Protein AF-A0A971KDL7-F1 (afdb_monomer)

Structure (mmCIF, N/CA/C/O backbone):
data_AF-A0A971KDL7-F1
#
_entry.id   AF-A0A971KDL7-F1
#
loop_
_atom_site.group_PDB
_atom_site.id
_atom_site.type_symbol
_atom_site.label_atom_id
_atom_site.label_alt_id
_atom_site.label_comp_id
_atom_site.label_asym_id
_atom_site.label_entity_id
_atom_site.label_seq_id
_atom_site.pdbx_PDB_ins_code
_atom_site.Cartn_x
_atom_site.Cartn_y
_atom_site.Cartn_z
_atom_site.occupancy
_atom_site.B_iso_or_equiv
_atom_site.auth_seq_id
_atom_site.auth_comp_id
_atom_site.auth_asym_id
_atom_site.auth_atom_id
_atom_site.pdbx_PDB_model_num
ATOM 1 N N . MET A 1 1 ? 39.280 -33.110 -34.466 1.00 44.69 1 MET A N 1
ATOM 2 C CA . MET A 1 1 ? 39.539 -32.169 -33.361 1.00 44.69 1 MET A CA 1
ATOM 3 C C . MET A 1 1 ? 38.938 -30.852 -33.781 1.00 44.69 1 MET A C 1
ATOM 5 O O . MET A 1 1 ? 39.421 -30.356 -34.775 1.00 44.69 1 MET A O 1
ATOM 9 N N . GLU A 1 2 ? 37.903 -30.351 -33.108 1.00 48.34 2 GLU A N 1
ATOM 10 C CA . GLU A 1 2 ? 37.598 -28.910 -33.025 1.00 48.34 2 GLU A CA 1
ATOM 11 C C . GLU A 1 2 ? 36.452 -28.735 -32.026 1.00 48.34 2 GLU A C 1
ATOM 13 O O . GLU A 1 2 ? 35.265 -28.870 -32.310 1.00 48.34 2 GLU A O 1
ATOM 18 N N . GLN A 1 3 ? 36.881 -28.600 -30.779 1.00 52.78 3 GLN A N 1
ATOM 19 C CA . GLN A 1 3 ? 36.076 -28.517 -29.581 1.00 52.78 3 GLN A CA 1
ATOM 20 C C . GLN A 1 3 ? 35.812 -27.032 -29.270 1.00 52.78 3 GLN A C 1
ATOM 22 O O . GLN A 1 3 ? 36.747 -26.244 -29.192 1.00 52.78 3 GLN A O 1
ATOM 27 N N . PHE A 1 4 ? 34.538 -26.690 -29.048 1.00 50.59 4 PHE A N 1
ATOM 28 C CA . PHE A 1 4 ? 34.086 -25.563 -28.216 1.00 50.59 4 PHE A CA 1
ATOM 29 C C . PHE A 1 4 ? 34.309 -24.109 -28.695 1.00 50.59 4 PHE A C 1
ATOM 31 O O . PHE A 1 4 ? 34.752 -23.263 -27.927 1.00 50.59 4 PHE A O 1
ATOM 38 N N . GLN A 1 5 ? 33.832 -23.732 -29.887 1.00 51.62 5 GLN A N 1
ATOM 39 C CA . GLN A 1 5 ? 33.609 -22.309 -30.232 1.00 51.62 5 GLN A CA 1
ATOM 40 C C . GLN A 1 5 ? 32.172 -21.819 -29.939 1.00 51.62 5 GLN A C 1
ATOM 42 O O . GLN A 1 5 ? 31.531 -21.184 -30.773 1.00 51.62 5 GLN A O 1
ATOM 47 N N . ARG A 1 6 ? 31.611 -22.120 -28.760 1.00 49.16 6 ARG A N 1
ATOM 48 C CA . ARG A 1 6 ? 30.271 -21.622 -28.362 1.00 49.16 6 ARG A CA 1
ATOM 49 C C . ARG A 1 6 ? 30.199 -21.177 -26.900 1.00 49.16 6 ARG A C 1
ATOM 51 O O . ARG A 1 6 ? 29.279 -21.554 -26.181 1.00 49.16 6 ARG A O 1
ATOM 58 N N . PHE A 1 7 ? 31.161 -20.373 -26.451 1.00 50.12 7 PHE A N 1
ATOM 59 C CA . PHE A 1 7 ? 31.146 -19.842 -25.081 1.00 50.12 7 PHE A CA 1
ATOM 60 C C . PHE A 1 7 ? 31.509 -18.351 -24.971 1.00 50.12 7 PHE A C 1
ATOM 62 O O . PHE A 1 7 ? 32.052 -17.922 -23.969 1.00 50.12 7 PHE A O 1
ATOM 69 N N . HIS A 1 8 ? 31.189 -17.540 -25.983 1.00 49.06 8 HIS A N 1
ATOM 70 C CA . HIS A 1 8 ? 31.321 -16.074 -25.907 1.00 49.06 8 HIS A CA 1
ATOM 71 C C . HIS A 1 8 ? 30.033 -15.360 -26.338 1.00 49.06 8 HIS A C 1
ATOM 73 O O . HIS A 1 8 ? 30.053 -14.433 -27.135 1.00 49.06 8 HIS A O 1
ATOM 79 N N . LEU A 1 9 ? 28.880 -15.824 -25.845 1.00 49.75 9 LEU A N 1
ATOM 80 C CA . LEU A 1 9 ? 27.603 -15.126 -26.062 1.00 49.75 9 LEU A CA 1
ATOM 81 C C . LEU A 1 9 ? 26.678 -15.171 -24.834 1.00 49.75 9 LEU A C 1
ATOM 83 O O . LEU A 1 9 ? 25.459 -15.111 -24.976 1.00 49.75 9 LEU A O 1
ATOM 87 N N . LYS A 1 10 ? 27.242 -15.366 -23.635 1.00 47.38 10 LYS A N 1
ATOM 88 C CA . LYS A 1 10 ? 26.473 -15.559 -22.395 1.00 47.38 10 LYS A CA 1
ATOM 89 C C . LYS A 1 10 ? 26.857 -14.644 -21.230 1.00 47.38 10 LYS A C 1
ATOM 91 O O . LYS A 1 10 ? 26.253 -14.793 -20.175 1.00 47.38 10 LYS A O 1
ATOM 96 N N . ASP A 1 11 ? 27.772 -13.698 -21.428 1.00 47.19 11 ASP A N 1
ATOM 97 C CA . ASP A 1 11 ? 28.223 -12.807 -20.349 1.00 47.19 11 ASP A CA 1
ATOM 98 C C . ASP A 1 11 ? 27.591 -11.404 -20.388 1.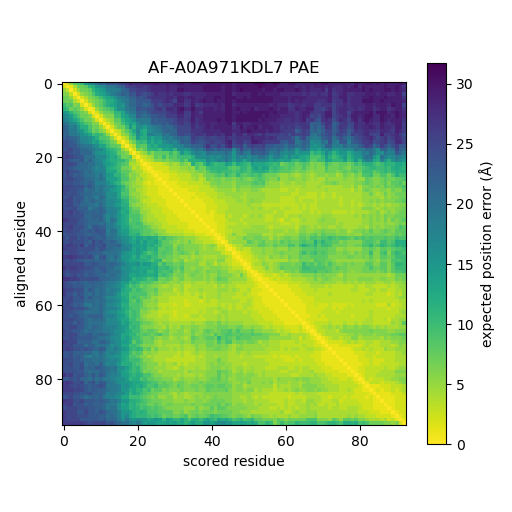00 47.19 11 ASP A C 1
ATOM 100 O O . ASP A 1 11 ? 27.355 -10.819 -19.341 1.00 47.19 11 ASP A O 1
ATOM 104 N N . ASP A 1 12 ? 27.157 -10.900 -21.547 1.00 47.28 12 ASP A N 1
ATOM 105 C CA . ASP A 1 12 ? 26.568 -9.548 -21.640 1.00 47.28 12 ASP A CA 1
ATOM 106 C C . ASP A 1 12 ? 25.127 -9.419 -21.100 1.00 47.28 12 ASP A C 1
ATOM 108 O O . ASP A 1 12 ? 24.574 -8.322 -21.029 1.00 47.28 12 ASP A O 1
ATOM 112 N N . MET A 1 13 ? 24.474 -10.523 -20.719 1.00 48.84 13 MET A N 1
ATOM 113 C CA . MET A 1 13 ? 23.075 -10.495 -20.258 1.00 48.84 13 MET A CA 1
ATOM 114 C C . MET A 1 13 ? 22.917 -10.459 -18.729 1.00 48.84 13 MET A C 1
ATOM 116 O O . MET A 1 13 ? 21.790 -10.331 -18.250 1.00 48.84 13 MET A O 1
ATOM 120 N N . LEU A 1 14 ? 24.011 -10.581 -17.968 1.00 48.78 14 LEU A N 1
ATOM 121 C CA . LEU A 1 14 ? 23.986 -10.634 -16.500 1.00 48.78 14 LEU A CA 1
ATOM 122 C C . LEU A 1 14 ? 24.073 -9.243 -15.850 1.00 48.78 14 LEU A C 1
ATOM 124 O O . LEU A 1 14 ? 23.321 -8.979 -14.914 1.00 48.78 14 LEU A O 1
ATOM 128 N N . GLU A 1 15 ? 24.860 -8.313 -16.400 1.00 45.22 15 GLU A N 1
ATOM 129 C CA . GLU A 1 15 ? 25.010 -6.961 -15.823 1.00 45.22 15 GLU A CA 1
ATOM 130 C C . GLU A 1 15 ? 23.734 -6.098 -15.904 1.00 45.22 15 GLU A C 1
ATOM 132 O O . GLU A 1 15 ? 23.527 -5.194 -15.095 1.00 45.22 15 GLU A O 1
ATOM 137 N N . PHE A 1 16 ? 22.814 -6.390 -16.830 1.00 46.03 16 PHE A N 1
ATOM 138 C CA . PHE A 1 16 ? 21.545 -5.654 -16.940 1.00 46.03 16 PHE A CA 1
ATOM 139 C C . PHE A 1 16 ? 20.437 -6.153 -16.002 1.00 46.03 16 PHE A C 1
ATOM 141 O O . PHE A 1 16 ? 19.424 -5.461 -15.837 1.00 46.03 16 PHE A O 1
ATOM 148 N N . LEU A 1 17 ? 20.584 -7.344 -15.410 1.00 47.44 17 LEU A N 1
ATOM 149 C CA . LEU A 1 17 ? 19.558 -7.919 -14.537 1.00 47.44 17 LEU A CA 1
ATOM 150 C C . LEU A 1 17 ? 19.656 -7.367 -13.108 1.00 47.44 17 LEU A C 1
ATOM 152 O O . LEU A 1 17 ? 18.623 -7.072 -12.503 1.00 47.44 17 LEU A O 1
ATOM 156 N N . GLU A 1 18 ? 20.879 -7.126 -12.622 1.00 47.28 18 GLU A N 1
ATOM 157 C CA . GLU A 1 18 ? 21.136 -6.584 -11.279 1.00 47.28 18 GLU A CA 1
ATOM 158 C C . GLU A 1 18 ? 20.452 -5.229 -11.054 1.00 47.28 18 GLU A C 1
ATOM 160 O O . GLU A 1 18 ? 19.839 -5.014 -10.013 1.00 47.28 18 GLU A O 1
ATOM 165 N N . ILE A 1 19 ? 20.431 -4.344 -12.056 1.00 55.28 19 ILE A N 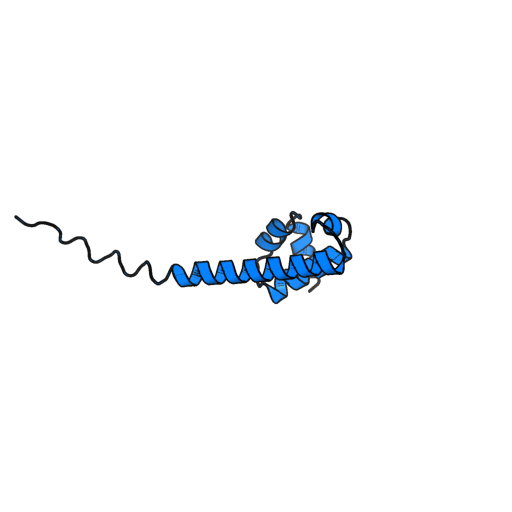1
ATOM 166 C CA . ILE A 1 19 ? 19.852 -2.998 -11.904 1.00 55.28 19 ILE A CA 1
ATOM 167 C C . ILE A 1 19 ? 18.323 -3.039 -11.745 1.00 55.28 19 ILE A C 1
ATOM 169 O O . ILE A 1 19 ? 17.756 -2.237 -11.004 1.00 55.28 19 ILE A O 1
ATOM 173 N N . LYS A 1 20 ? 17.618 -3.942 -12.443 1.00 56.62 20 LYS A N 1
ATOM 174 C CA . LYS A 1 20 ? 16.144 -3.986 -12.398 1.00 56.62 20 LYS A CA 1
ATOM 175 C C . LYS A 1 20 ? 15.620 -4.599 -11.104 1.00 56.62 20 LYS A C 1
ATOM 177 O O . LYS A 1 20 ? 14.657 -4.072 -10.550 1.00 56.62 20 LYS A O 1
ATOM 182 N N . GLU A 1 21 ? 16.245 -5.675 -10.630 1.00 57.22 21 GLU A N 1
ATOM 183 C CA . GLU A 1 21 ? 15.861 -6.311 -9.367 1.00 57.22 21 GLU A CA 1
ATOM 184 C C . GLU A 1 21 ? 16.094 -5.392 -8.165 1.00 57.22 21 GLU A C 1
ATOM 186 O O . GLU A 1 21 ? 15.238 -5.323 -7.278 1.00 57.22 21 GLU A O 1
ATOM 191 N N . ASP A 1 22 ? 17.198 -4.640 -8.154 1.00 61.69 22 ASP A N 1
ATOM 192 C CA . ASP A 1 22 ? 17.485 -3.702 -7.067 1.00 61.69 22 ASP A CA 1
ATOM 193 C C . ASP A 1 22 ? 16.449 -2.574 -7.016 1.00 61.69 22 ASP A C 1
ATOM 195 O O . ASP A 1 22 ? 15.888 -2.266 -5.962 1.00 61.69 22 ASP A O 1
ATOM 199 N N . LEU A 1 23 ? 16.079 -2.038 -8.181 1.00 66.31 23 LEU A N 1
ATOM 200 C CA . LEU A 1 23 ? 15.091 -0.966 -8.285 1.00 66.31 23 LEU A CA 1
ATOM 201 C C . LEU A 1 23 ? 13.687 -1.418 -7.855 1.00 66.31 23 LEU A C 1
ATOM 203 O O . LEU A 1 23 ? 12.924 -0.633 -7.284 1.00 66.31 23 LEU A O 1
ATOM 207 N N . GLU A 1 24 ? 13.324 -2.674 -8.120 1.00 67.88 24 GLU A N 1
ATOM 208 C CA . GLU A 1 24 ? 12.063 -3.257 -7.653 1.00 67.88 24 GLU A CA 1
ATOM 209 C C . GLU A 1 24 ? 12.074 -3.485 -6.136 1.00 67.88 24 GLU A C 1
ATOM 211 O O . GLU A 1 24 ? 11.133 -3.068 -5.449 1.00 67.88 24 GLU A O 1
ATOM 216 N N . ARG A 1 25 ? 13.174 -4.024 -5.591 1.00 71.88 25 ARG A N 1
ATOM 217 C CA . ARG A 1 25 ? 13.356 -4.175 -4.139 1.00 71.88 25 ARG A CA 1
ATOM 218 C C . ARG A 1 25 ? 13.290 -2.841 -3.417 1.00 71.88 25 ARG A C 1
ATOM 220 O O . ARG A 1 25 ? 12.619 -2.746 -2.392 1.00 71.88 25 ARG A O 1
ATOM 227 N N . GLU A 1 26 ? 13.930 -1.799 -3.936 1.00 76.94 26 GLU A N 1
ATOM 228 C CA . GLU A 1 26 ? 13.886 -0.469 -3.330 1.00 76.94 26 GLU A CA 1
ATOM 229 C C . GLU A 1 26 ? 12.456 0.078 -3.237 1.00 76.94 26 GLU A C 1
ATOM 231 O O . GLU A 1 26 ? 12.067 0.648 -2.209 1.00 76.94 26 GLU A O 1
ATOM 236 N N . ARG A 1 27 ? 11.648 -0.114 -4.287 1.00 79.25 27 ARG A N 1
ATOM 237 C CA . ARG A 1 27 ? 10.237 0.307 -4.303 1.00 79.25 27 ARG A CA 1
ATOM 238 C C . ARG A 1 27 ? 9.418 -0.465 -3.276 1.00 79.25 27 ARG A C 1
ATOM 240 O O . ARG A 1 27 ? 8.655 0.142 -2.524 1.00 79.25 27 ARG A O 1
ATOM 247 N N . GLU A 1 28 ? 9.614 -1.777 -3.182 1.00 77.69 28 GLU A N 1
ATOM 248 C CA . GLU A 1 28 ? 8.948 -2.602 -2.171 1.00 77.69 28 GLU A CA 1
ATOM 249 C C . GLU A 1 28 ? 9.378 -2.255 -0.742 1.00 77.69 28 GLU A C 1
ATOM 251 O O . GLU A 1 28 ? 8.542 -2.206 0.162 1.00 77.69 28 GLU A O 1
ATOM 256 N N . ILE A 1 29 ? 10.663 -1.972 -0.514 1.00 83.06 29 ILE A N 1
ATOM 257 C CA . ILE A 1 29 ? 11.176 -1.554 0.795 1.00 83.06 29 ILE A CA 1
ATOM 258 C C . ILE A 1 29 ? 10.541 -0.225 1.206 1.00 83.06 29 ILE A C 1
ATOM 260 O O . ILE A 1 29 ? 10.098 -0.086 2.349 1.00 83.06 29 ILE A O 1
ATOM 264 N N . LYS A 1 30 ? 10.452 0.745 0.285 1.00 84.50 30 LYS A N 1
ATOM 265 C CA . LYS A 1 30 ? 9.769 2.024 0.534 1.00 84.50 30 LYS A CA 1
ATOM 266 C C . LYS A 1 30 ? 8.299 1.805 0.870 1.00 84.50 30 LYS A C 1
ATOM 268 O O . LYS A 1 30 ? 7.830 2.331 1.875 1.00 84.50 30 LYS A O 1
ATOM 273 N N . ALA A 1 31 ? 7.604 0.973 0.100 1.00 83.81 31 ALA A N 1
ATOM 274 C CA . ALA A 1 31 ? 6.209 0.644 0.358 1.00 83.81 31 ALA A CA 1
ATOM 275 C C . ALA A 1 31 ? 6.003 0.011 1.740 1.00 83.81 31 ALA A C 1
ATOM 277 O O . ALA A 1 31 ? 5.159 0.462 2.510 1.00 83.81 31 ALA A O 1
ATOM 278 N N . LYS A 1 32 ? 6.827 -0.975 2.110 1.00 84.00 32 LYS A N 1
ATOM 279 C CA . LYS A 1 32 ? 6.778 -1.607 3.438 1.00 84.00 32 LYS A CA 1
ATOM 280 C C . LYS A 1 32 ? 7.081 -0.620 4.566 1.00 84.00 32 LYS A C 1
ATOM 282 O O . LYS A 1 32 ? 6.447 -0.702 5.615 1.00 84.00 32 LYS A O 1
ATOM 287 N N . LYS A 1 33 ? 8.012 0.322 4.370 1.00 86.69 33 LYS A N 1
ATOM 288 C CA . LYS A 1 33 ? 8.290 1.392 5.346 1.00 86.69 33 LYS A CA 1
ATOM 289 C C . LYS A 1 33 ? 7.076 2.296 5.559 1.00 86.69 33 LYS A C 1
ATOM 291 O O . LYS A 1 33 ? 6.746 2.569 6.708 1.00 86.69 33 LYS A O 1
ATOM 296 N N . ILE A 1 34 ? 6.407 2.704 4.479 1.00 85.69 34 ILE A N 1
ATOM 297 C CA . ILE A 1 34 ? 5.181 3.515 4.542 1.00 85.69 34 ILE A CA 1
ATOM 298 C C . ILE A 1 34 ? 4.100 2.749 5.305 1.00 85.69 34 ILE A C 1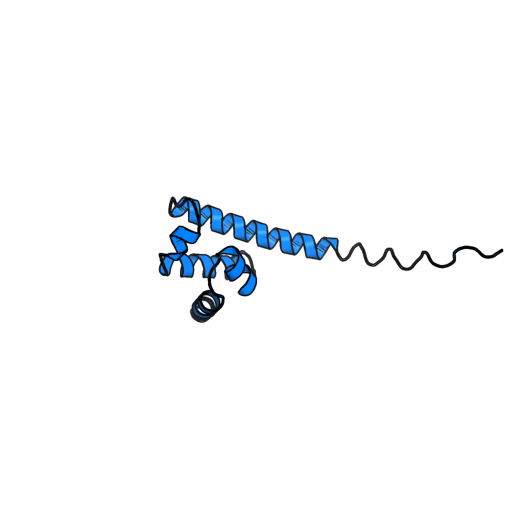
ATOM 300 O O . ILE A 1 34 ? 3.591 3.242 6.305 1.00 85.69 34 ILE A O 1
ATOM 304 N N . LEU A 1 35 ? 3.827 1.501 4.913 1.00 84.38 35 LEU A N 1
ATOM 305 C CA . LEU A 1 35 ? 2.843 0.652 5.592 1.00 84.38 35 LEU A CA 1
ATOM 306 C C . LEU A 1 35 ? 3.143 0.503 7.083 1.00 84.38 35 LEU A C 1
ATOM 308 O O . LEU A 1 35 ? 2.245 0.627 7.909 1.00 84.38 35 LEU A O 1
ATOM 312 N N . LYS A 1 36 ? 4.413 0.286 7.441 1.00 85.75 36 LYS A N 1
ATOM 313 C CA . LYS A 1 36 ? 4.834 0.178 8.839 1.00 85.75 36 LYS A CA 1
ATOM 314 C C . LYS A 1 36 ? 4.587 1.476 9.610 1.00 85.75 36 LYS A C 1
ATOM 316 O O . LYS A 1 36 ? 4.098 1.410 10.731 1.00 85.75 36 LYS A O 1
ATOM 321 N N . ALA A 1 37 ? 4.885 2.631 9.014 1.00 87.31 37 ALA A N 1
ATOM 322 C CA . ALA A 1 37 ? 4.618 3.930 9.626 1.00 87.31 37 ALA A CA 1
ATOM 323 C C . ALA A 1 37 ? 3.115 4.153 9.856 1.00 87.31 37 ALA A C 1
ATOM 325 O O . ALA A 1 37 ? 2.728 4.635 10.916 1.00 87.31 37 ALA A O 1
ATOM 326 N N . TYR A 1 38 ? 2.266 3.739 8.912 1.00 84.88 38 TYR A N 1
ATOM 327 C CA . TYR A 1 38 ? 0.813 3.783 9.075 1.00 84.88 38 TYR A CA 1
ATOM 328 C C . TYR A 1 38 ? 0.313 2.823 10.155 1.00 84.88 38 TYR A C 1
ATOM 330 O O . TYR A 1 38 ? -0.514 3.215 10.978 1.00 84.88 38 TYR A O 1
ATOM 338 N N . CYS A 1 39 ? 0.840 1.598 10.213 1.00 84.31 39 CYS A N 1
ATOM 339 C CA . CYS A 1 39 ? 0.498 0.670 11.287 1.00 84.31 39 CYS A CA 1
ATOM 340 C C . CYS A 1 39 ? 0.837 1.250 12.668 1.00 84.31 39 CYS A C 1
ATOM 342 O O . CYS A 1 39 ? 0.029 1.149 13.590 1.00 84.31 39 CYS A O 1
ATOM 344 N N . ASP A 1 40 ? 1.991 1.910 12.794 1.00 86.50 40 ASP A N 1
ATOM 345 C CA . ASP A 1 40 ? 2.430 2.548 14.037 1.00 86.50 40 ASP A CA 1
ATOM 346 C C . ASP A 1 40 ? 1.568 3.778 14.388 1.00 86.50 40 ASP A C 1
ATOM 348 O O . ASP A 1 40 ? 1.020 3.862 15.489 1.00 86.50 40 ASP A O 1
ATOM 352 N N . LYS A 1 41 ? 1.335 4.672 13.411 1.00 85.06 41 LYS A N 1
ATOM 353 C CA . LYS A 1 41 ? 0.505 5.887 13.542 1.00 85.06 41 LYS A CA 1
ATOM 354 C C . LYS A 1 41 ? -0.908 5.569 14.030 1.00 85.06 41 LYS A C 1
ATOM 356 O O . LYS A 1 41 ? -1.419 6.248 14.917 1.00 85.06 41 LYS A O 1
ATOM 361 N N . TYR A 1 42 ? -1.529 4.534 13.469 1.00 81.25 42 TYR A N 1
ATOM 362 C CA . TYR A 1 42 ? -2.890 4.124 13.820 1.00 81.25 42 TYR A CA 1
ATOM 363 C C . TYR A 1 42 ? -2.940 3.061 14.936 1.00 81.25 42 TYR A C 1
ATOM 365 O O . TYR A 1 42 ? -4.027 2.618 15.302 1.00 81.25 42 TYR A O 1
ATOM 373 N N . LYS A 1 43 ? -1.787 2.654 15.496 1.00 84.19 43 LYS A N 1
ATOM 374 C CA . LYS A 1 43 ? -1.647 1.580 16.501 1.00 84.19 43 LYS A CA 1
ATOM 375 C C . LYS A 1 43 ? -2.365 0.280 16.116 1.00 84.19 43 LYS A C 1
ATOM 377 O O . LYS A 1 43 ? -2.928 -0.412 16.967 1.00 84.19 43 LYS A O 1
ATOM 382 N N . VAL A 1 44 ? -2.341 -0.063 14.833 1.00 82.50 44 VAL A N 1
ATOM 383 C CA . VAL A 1 44 ? -2.931 -1.301 14.316 1.00 82.50 44 VAL A CA 1
ATOM 384 C C . VAL A 1 44 ? -1.862 -2.371 14.142 1.00 82.50 44 VAL A C 1
ATOM 386 O O . VAL A 1 44 ? -0.712 -2.084 13.811 1.00 82.50 44 VAL A O 1
ATOM 389 N N . LYS A 1 45 ? -2.244 -3.635 14.342 1.00 76.88 45 LYS A N 1
ATOM 390 C CA . LYS A 1 45 ? -1.332 -4.762 14.093 1.00 76.88 45 LYS A CA 1
ATOM 391 C C . LYS A 1 45 ? -1.224 -5.107 12.613 1.00 76.88 45 LYS A C 1
ATOM 393 O O . LYS A 1 45 ? -0.198 -5.631 12.195 1.00 76.88 45 LYS A O 1
ATOM 398 N N . ASP A 1 46 ? -2.274 -4.834 11.844 1.00 78.12 46 ASP A N 1
ATOM 399 C CA . ASP A 1 46 ? -2.359 -5.225 10.443 1.00 78.12 46 ASP A CA 1
ATOM 400 C C . ASP A 1 46 ? -3.042 -4.135 9.613 1.00 78.12 46 ASP A C 1
ATOM 402 O O . ASP A 1 46 ? -4.037 -3.545 10.042 1.00 78.12 46 ASP A O 1
ATOM 406 N N . ILE A 1 47 ? -2.532 -3.898 8.402 1.00 76.31 47 ILE A N 1
ATOM 407 C CA . ILE A 1 47 ? -3.091 -2.913 7.468 1.00 76.31 47 ILE A CA 1
ATOM 408 C C . ILE A 1 47 ? -4.534 -3.262 7.073 1.00 76.31 47 ILE A C 1
ATOM 410 O O . ILE A 1 47 ? -5.327 -2.381 6.746 1.00 76.31 47 ILE A O 1
ATOM 414 N N . LYS A 1 48 ? -4.925 -4.540 7.183 1.00 76.94 48 LYS A N 1
ATOM 415 C CA . LYS A 1 48 ? -6.308 -4.992 6.997 1.00 76.94 48 LYS A CA 1
ATOM 416 C C . LYS A 1 48 ? -7.270 -4.367 8.001 1.00 76.94 48 LYS A C 1
ATOM 418 O O . LYS A 1 48 ? -8.440 -4.206 7.683 1.00 76.94 48 LYS A O 1
ATOM 423 N N . GLN A 1 49 ? -6.807 -3.971 9.190 1.00 77.44 49 GLN A N 1
ATOM 424 C CA . GLN A 1 49 ? -7.655 -3.230 10.130 1.00 77.44 49 GLN A CA 1
ATOM 425 C C . GLN A 1 49 ? -7.936 -1.808 9.634 1.00 77.44 49 GLN A C 1
ATOM 427 O O . GLN A 1 49 ? -9.020 -1.285 9.878 1.00 77.44 49 GLN A O 1
ATOM 432 N N . LEU A 1 50 ? -6.996 -1.215 8.889 1.00 77.38 50 LEU A N 1
ATOM 433 C CA . LEU A 1 50 ? -7.195 0.073 8.221 1.00 77.38 50 LEU A CA 1
ATOM 434 C C . LEU A 1 50 ? -8.080 -0.065 6.986 1.00 77.38 50 LEU A C 1
ATOM 436 O O . LEU A 1 50 ? -8.732 0.903 6.633 1.00 77.38 50 LEU A O 1
ATOM 440 N N . CYS A 1 51 ? -8.205 -1.263 6.398 1.00 70.69 51 CYS A N 1
ATOM 441 C CA . CYS A 1 51 ? -9.142 -1.509 5.294 1.00 70.69 51 CYS A CA 1
ATOM 442 C C . CYS A 1 51 ? -10.611 -1.271 5.668 1.00 70.69 51 CYS A C 1
ATOM 444 O O . CYS A 1 51 ? -11.423 -1.033 4.780 1.00 70.69 51 CYS A O 1
ATOM 446 N N . ASN A 1 52 ? -10.952 -1.291 6.960 1.00 76.50 52 ASN A N 1
ATOM 447 C CA . ASN A 1 52 ? -12.288 -0.914 7.426 1.00 76.50 52 ASN A CA 1
ATOM 448 C C . ASN A 1 52 ? -12.521 0.605 7.412 1.00 76.50 52 ASN A C 1
ATOM 450 O O . ASN A 1 52 ? -13.661 1.041 7.542 1.00 76.50 52 ASN A O 1
ATOM 454 N N . ASN A 1 53 ? -11.460 1.405 7.290 1.00 81.69 53 ASN A N 1
ATOM 455 C CA . ASN A 1 53 ? -11.509 2.856 7.365 1.00 81.69 53 ASN A CA 1
ATOM 456 C C . ASN A 1 53 ? -11.114 3.449 6.007 1.00 81.69 53 ASN A C 1
ATOM 458 O O . ASN A 1 53 ? -9.938 3.474 5.639 1.00 81.69 53 ASN A O 1
ATOM 462 N N . GLN A 1 54 ? -12.114 3.893 5.244 1.00 79.56 54 GLN A N 1
ATOM 463 C CA . GLN A 1 54 ? -11.914 4.309 3.855 1.00 79.56 54 GLN A CA 1
ATOM 464 C C . GLN A 1 54 ? -10.940 5.488 3.744 1.00 79.56 54 GLN A C 1
ATOM 466 O O . GLN A 1 54 ? -10.054 5.443 2.900 1.00 79.56 54 GLN A O 1
ATOM 471 N N . ASP A 1 55 ? -11.034 6.483 4.631 1.00 83.31 55 ASP A N 1
ATOM 472 C CA . ASP A 1 55 ? -10.109 7.623 4.658 1.00 83.31 55 ASP A CA 1
ATOM 473 C C . ASP A 1 55 ? -8.652 7.193 4.871 1.00 83.31 55 ASP A C 1
ATOM 475 O O . ASP A 1 55 ? -7.755 7.667 4.177 1.00 83.31 55 ASP A O 1
ATOM 479 N N . ALA A 1 56 ? -8.407 6.233 5.769 1.00 84.25 56 ALA A N 1
ATOM 480 C CA . ALA A 1 56 ? -7.056 5.733 6.007 1.00 84.25 56 ALA A CA 1
ATOM 481 C C . ALA A 1 56 ? -6.502 5.000 4.775 1.00 84.25 56 ALA A C 1
ATOM 483 O O . ALA A 1 56 ? -5.326 5.146 4.451 1.00 84.25 56 ALA A O 1
ATOM 484 N N . ILE A 1 57 ? -7.335 4.222 4.072 1.00 84.81 57 ILE A N 1
ATOM 485 C CA . ILE A 1 57 ? -6.926 3.550 2.831 1.00 84.81 57 ILE A CA 1
ATOM 486 C C . ILE A 1 57 ? -6.655 4.547 1.716 1.00 84.81 57 ILE A C 1
ATOM 488 O O . ILE A 1 57 ? -5.666 4.373 1.006 1.00 84.81 57 ILE A O 1
ATOM 492 N N . ASP A 1 58 ? -7.494 5.571 1.568 1.00 86.94 58 ASP A N 1
ATOM 493 C CA . ASP A 1 58 ? -7.284 6.631 0.588 1.00 86.94 58 ASP A CA 1
ATOM 494 C C . ASP A 1 58 ? -5.910 7.290 0.827 1.00 86.94 58 ASP A C 1
ATOM 496 O O . ASP A 1 58 ? -5.091 7.310 -0.094 1.00 86.94 58 ASP A O 1
ATOM 500 N N . GLU A 1 59 ? -5.588 7.691 2.066 1.00 87.44 59 GLU A N 1
ATOM 501 C CA . GLU A 1 59 ? -4.267 8.243 2.427 1.00 87.44 59 GLU A CA 1
ATOM 502 C C . GLU A 1 59 ? -3.113 7.277 2.111 1.00 87.44 59 GLU A C 1
ATOM 504 O O . GLU A 1 59 ? -2.151 7.642 1.431 1.00 87.44 59 GLU A O 1
ATOM 509 N N . ILE A 1 60 ? -3.212 6.019 2.558 1.00 87.38 60 ILE A N 1
ATOM 510 C CA . ILE A 1 60 ? -2.151 5.021 2.361 1.00 87.38 60 ILE A CA 1
ATOM 511 C C . ILE A 1 60 ? -1.901 4.766 0.873 1.00 87.38 60 ILE A C 1
ATOM 513 O O . ILE A 1 60 ? -0.753 4.630 0.449 1.00 87.38 60 ILE A O 1
ATOM 517 N N . VAL A 1 61 ? -2.964 4.664 0.072 1.00 86.88 61 VAL A N 1
ATOM 518 C CA . VAL A 1 61 ? -2.861 4.430 -1.371 1.00 86.88 61 VAL A CA 1
ATOM 519 C C . VAL A 1 61 ? -2.192 5.616 -2.056 1.00 86.88 61 VAL A C 1
ATOM 521 O O . VAL A 1 61 ? -1.305 5.394 -2.880 1.00 86.88 61 VAL A O 1
ATOM 524 N N . ILE A 1 62 ? -2.567 6.848 -1.706 1.00 87.38 62 ILE A N 1
ATOM 525 C CA . ILE A 1 62 ? -1.951 8.067 -2.248 1.00 87.38 62 ILE A CA 1
ATOM 526 C C . ILE A 1 62 ? -0.452 8.078 -1.934 1.00 87.38 62 ILE A C 1
ATOM 528 O O . ILE A 1 62 ? 0.367 8.179 -2.853 1.00 87.38 6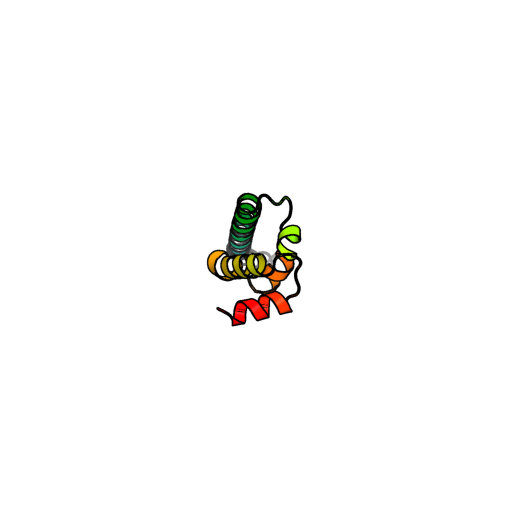2 ILE A O 1
ATOM 532 N N . ASP A 1 63 ? -0.084 7.869 -0.670 1.00 87.69 63 ASP A N 1
ATOM 533 C CA . ASP A 1 63 ? 1.313 7.856 -0.234 1.00 87.69 63 ASP A CA 1
ATOM 534 C C . ASP A 1 63 ? 2.109 6.734 -0.900 1.00 87.69 63 ASP A C 1
ATOM 536 O O . ASP A 1 63 ? 3.239 6.940 -1.347 1.00 87.69 63 ASP A O 1
ATOM 540 N N . LEU A 1 64 ? 1.534 5.537 -1.031 1.00 85.31 64 LEU A N 1
ATOM 541 C CA . LEU A 1 64 ? 2.187 4.437 -1.733 1.00 85.31 6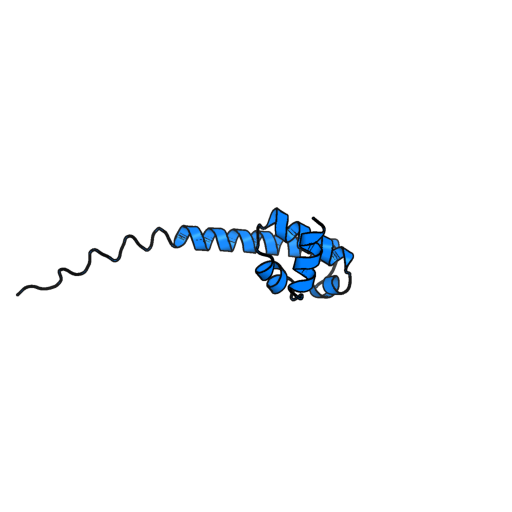4 LEU A CA 1
ATOM 542 C C . LEU A 1 64 ? 2.416 4.776 -3.205 1.00 85.31 64 LEU A C 1
ATOM 544 O O . LEU A 1 64 ? 3.517 4.549 -3.712 1.00 85.31 64 LEU A O 1
ATOM 548 N N . LEU A 1 65 ? 1.428 5.337 -3.896 1.00 83.38 65 LEU A N 1
ATOM 549 C CA . LEU A 1 65 ? 1.567 5.693 -5.307 1.00 83.38 65 LEU A CA 1
ATOM 550 C C . LEU A 1 65 ? 2.611 6.797 -5.511 1.00 83.38 65 LEU A C 1
ATOM 552 O O . LEU A 1 65 ? 3.459 6.673 -6.398 1.00 83.38 65 LEU A O 1
ATOM 556 N N . GLN A 1 66 ? 2.607 7.831 -4.667 1.00 83.06 66 GLN A N 1
ATOM 557 C CA . GLN A 1 66 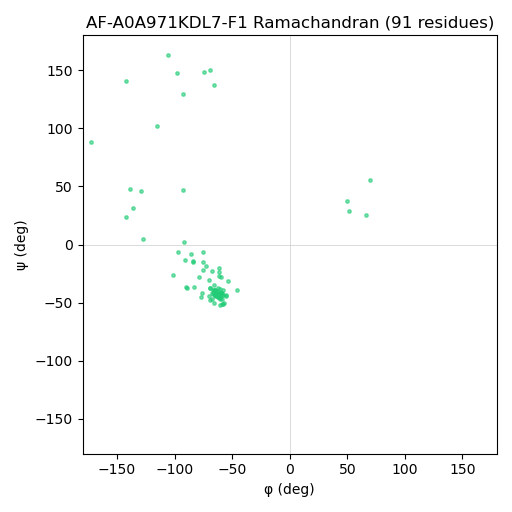? 3.513 8.971 -4.802 1.00 83.06 66 GLN A CA 1
ATOM 558 C C . GLN A 1 66 ? 4.938 8.671 -4.314 1.00 83.06 66 GLN A C 1
ATOM 560 O O . GLN A 1 66 ? 5.908 8.982 -5.008 1.00 83.06 66 GLN A O 1
ATOM 565 N N . LEU A 1 67 ? 5.093 8.037 -3.147 1.00 82.12 67 LEU A N 1
ATOM 566 C CA . LEU A 1 67 ? 6.395 7.866 -2.489 1.00 82.12 67 LEU A CA 1
ATOM 567 C C . LEU A 1 67 ? 7.116 6.579 -2.902 1.00 82.12 67 LEU A C 1
ATOM 569 O O . LEU A 1 67 ? 8.343 6.571 -3.032 1.00 82.12 67 LEU A O 1
ATOM 573 N N . SER A 1 68 ? 6.384 5.479 -3.113 1.00 77.50 68 SER A N 1
ATOM 574 C CA . SER A 1 68 ? 6.998 4.199 -3.503 1.00 77.50 68 SER A CA 1
ATOM 575 C C . SER A 1 68 ? 7.096 4.011 -5.019 1.00 77.50 68 SER A C 1
ATOM 577 O O . SER A 1 68 ? 7.821 3.125 -5.471 1.00 77.50 68 SER A O 1
ATOM 579 N N . LYS A 1 69 ? 6.404 4.849 -5.813 1.00 77.31 69 LYS A N 1
ATOM 580 C CA . LYS A 1 69 ? 6.285 4.729 -7.281 1.00 77.31 69 LYS A CA 1
ATOM 581 C C . LYS A 1 69 ? 5.844 3.330 -7.734 1.00 77.31 69 LYS A C 1
ATOM 583 O O . LYS A 1 69 ? 6.201 2.868 -8.821 1.00 77.31 69 LYS A O 1
ATOM 588 N N . LEU A 1 70 ? 5.094 2.630 -6.885 1.00 80.62 70 LEU A N 1
ATOM 589 C CA . LEU A 1 70 ? 4.519 1.336 -7.210 1.00 80.62 70 LEU A CA 1
ATOM 590 C C . LEU A 1 70 ? 3.333 1.495 -8.157 1.00 80.62 70 LEU A C 1
ATOM 592 O O . LEU A 1 70 ? 2.576 2.458 -8.097 1.00 80.62 70 LEU A O 1
ATOM 596 N N . SER A 1 71 ? 3.133 0.505 -9.022 1.00 82.25 71 SER A N 1
ATOM 597 C CA . SER A 1 71 ? 1.947 0.461 -9.874 1.00 82.25 71 SER A CA 1
ATOM 598 C C . SER A 1 71 ? 0.690 0.193 -9.044 1.00 82.25 71 SER A C 1
ATOM 600 O O . SER A 1 71 ? 0.738 -0.579 -8.084 1.00 82.25 71 SER A O 1
ATOM 602 N N . HIS A 1 72 ? -0.465 0.697 -9.493 1.00 84.69 72 HIS A N 1
ATOM 603 C CA . HIS A 1 72 ? -1.776 0.449 -8.866 1.00 84.69 72 HIS A CA 1
ATOM 604 C C . HIS A 1 72 ? -2.015 -1.029 -8.515 1.00 84.69 72 HIS A C 1
ATOM 606 O O . HIS A 1 72 ? -2.536 -1.357 -7.453 1.00 84.69 72 HIS A O 1
ATOM 612 N N . ARG A 1 73 ? -1.584 -1.943 -9.395 1.00 81.44 73 ARG A N 1
ATOM 613 C CA . ARG A 1 73 ? -1.681 -3.391 -9.172 1.00 81.44 73 ARG A CA 1
ATOM 614 C C . ARG A 1 73 ? -0.883 -3.854 -7.950 1.00 81.44 73 ARG A C 1
ATOM 616 O O . ARG A 1 73 ? -1.399 -4.649 -7.179 1.00 81.44 73 ARG A O 1
ATOM 623 N N . ARG A 1 74 ? 0.355 -3.383 -7.782 1.00 82.81 74 ARG A N 1
ATOM 624 C CA . ARG A 1 74 ? 1.216 -3.756 -6.647 1.00 82.81 74 ARG A CA 1
ATOM 625 C C . ARG A 1 74 ? 0.704 -3.172 -5.340 1.00 82.81 74 ARG A C 1
ATOM 627 O O . ARG A 1 74 ? 0.729 -3.870 -4.339 1.00 82.81 74 ARG A O 1
ATOM 634 N N . VAL A 1 75 ? 0.181 -1.948 -5.369 1.00 84.69 75 VAL A N 1
ATOM 635 C CA . VAL A 1 75 ? -0.474 -1.336 -4.203 1.00 84.69 75 VAL A CA 1
ATOM 636 C C . VAL A 1 75 ? -1.699 -2.150 -3.775 1.00 84.69 75 VAL A C 1
ATOM 638 O O . VAL A 1 75 ? -1.838 -2.463 -2.597 1.00 84.69 75 VAL A O 1
ATOM 641 N N . ALA A 1 76 ? -2.537 -2.571 -4.728 1.00 85.25 76 ALA A N 1
ATOM 642 C CA . ALA A 1 76 ? -3.687 -3.434 -4.453 1.00 85.25 76 ALA A CA 1
ATOM 643 C C . ALA A 1 76 ? -3.272 -4.786 -3.842 1.00 85.25 76 ALA A C 1
ATOM 645 O O . ALA A 1 76 ? -3.852 -5.200 -2.843 1.00 85.25 76 ALA A O 1
ATOM 646 N N . ASP A 1 77 ? -2.245 -5.438 -4.404 1.00 85.25 77 ASP A N 1
ATOM 647 C CA . ASP A 1 77 ? -1.682 -6.689 -3.870 1.00 85.25 77 ASP A CA 1
ATOM 648 C C . ASP A 1 77 ? -1.116 -6.507 -2.444 1.00 85.25 77 ASP A C 1
ATOM 650 O O . ASP A 1 77 ? -1.371 -7.335 -1.575 1.00 85.25 7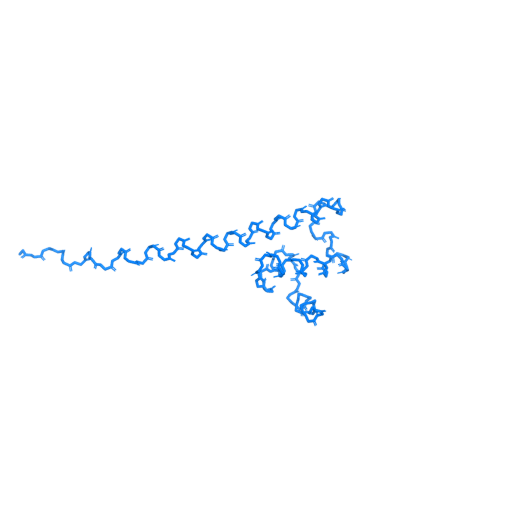7 ASP A O 1
ATOM 654 N N . LEU A 1 78 ? -0.387 -5.414 -2.181 1.00 82.06 78 LEU A N 1
ATOM 655 C CA . LEU A 1 78 ? 0.218 -5.115 -0.873 1.00 82.06 78 LEU A CA 1
ATOM 656 C C . LEU A 1 78 ? -0.815 -4.863 0.224 1.00 82.06 78 LEU A C 1
ATOM 658 O O . LEU A 1 78 ? -0.635 -5.301 1.357 1.00 82.06 78 LEU A O 1
ATOM 662 N N . LEU A 1 79 ? -1.879 -4.137 -0.113 1.00 81.31 79 LEU A N 1
ATOM 663 C CA . LEU A 1 79 ? -2.958 -3.812 0.816 1.00 81.31 79 LEU A CA 1
ATOM 664 C C . LEU A 1 79 ? -4.006 -4.928 0.911 1.00 81.31 79 LEU A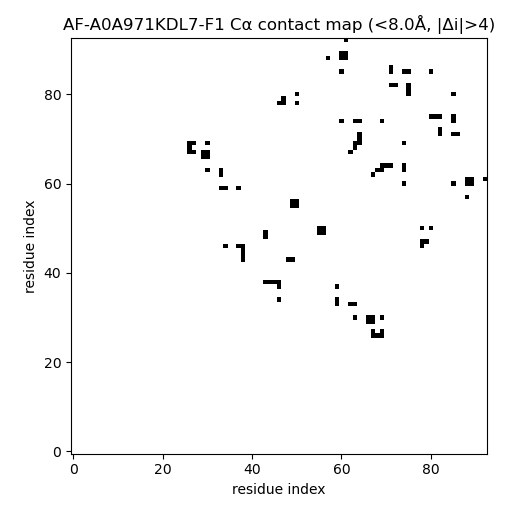 C 1
ATOM 666 O O . LEU A 1 79 ? -4.820 -4.927 1.828 1.00 81.31 79 LEU A O 1
ATOM 670 N N . GLY A 1 80 ? -4.001 -5.881 -0.025 1.00 82.62 80 GLY A N 1
ATOM 671 C CA . GLY A 1 80 ? -5.030 -6.914 -0.125 1.00 82.62 80 GLY A CA 1
ATOM 672 C C . GLY A 1 80 ? -6.408 -6.359 -0.496 1.00 82.62 80 GLY A C 1
ATOM 673 O O . GLY A 1 80 ? -7.420 -6.966 -0.151 1.00 82.62 80 GLY A O 1
ATOM 674 N N . ILE A 1 81 ? -6.459 -5.210 -1.178 1.00 83.88 81 ILE A N 1
ATOM 675 C CA . ILE A 1 81 ? -7.705 -4.539 -1.574 1.00 83.88 81 ILE A CA 1
ATOM 676 C C . ILE A 1 81 ? -7.977 -4.693 -3.068 1.00 83.88 81 ILE A C 1
ATOM 678 O O . ILE A 1 81 ? -7.097 -5.001 -3.873 1.00 83.88 81 ILE A O 1
ATOM 682 N N . ASN A 1 82 ? -9.223 -4.443 -3.468 1.00 84.75 82 ASN A N 1
ATOM 683 C CA . ASN A 1 82 ? -9.597 -4.500 -4.873 1.00 84.75 82 ASN A CA 1
ATOM 684 C C . ASN A 1 82 ? -8.882 -3.394 -5.674 1.00 84.75 82 ASN A C 1
ATOM 686 O O . ASN A 1 82 ? -8.850 -2.230 -5.272 1.00 84.75 82 ASN A O 1
ATOM 690 N N . ARG A 1 83 ? -8.380 -3.739 -6.866 1.00 83.38 83 ARG A N 1
ATOM 691 C CA . ARG A 1 83 ? -7.809 -2.784 -7.831 1.00 83.38 83 ARG A CA 1
ATOM 692 C C . ARG A 1 83 ? -8.766 -1.640 -8.162 1.00 83.38 83 ARG A C 1
ATOM 694 O O . ARG A 1 83 ? -8.300 -0.539 -8.429 1.00 83.38 83 ARG A O 1
ATOM 701 N N . GLY A 1 84 ? -10.078 -1.890 -8.132 1.00 83.06 84 GLY A N 1
ATOM 702 C CA . GLY A 1 84 ? -11.097 -0.857 -8.324 1.00 83.06 84 GLY A CA 1
ATOM 703 C C . GLY A 1 84 ? -11.023 0.255 -7.275 1.00 83.06 84 GLY A C 1
ATOM 704 O O . GLY A 1 84 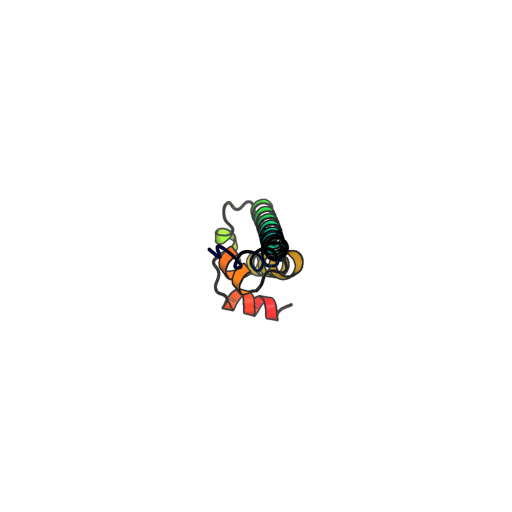? -11.150 1.420 -7.633 1.00 83.06 84 GLY A O 1
ATOM 705 N N . ILE A 1 85 ? -10.728 -0.087 -6.014 1.00 84.19 85 ILE A N 1
ATOM 706 C CA . ILE A 1 85 ? -10.559 0.886 -4.924 1.00 84.19 85 ILE A CA 1
ATOM 707 C C . ILE A 1 85 ? -9.323 1.743 -5.199 1.00 84.19 85 ILE A C 1
ATOM 709 O O . ILE A 1 85 ? -9.424 2.963 -5.254 1.00 84.19 85 ILE A O 1
ATOM 713 N N . VAL A 1 86 ? -8.184 1.107 -5.496 1.00 85.88 86 VAL A N 1
ATOM 714 C CA . VAL A 1 86 ? -6.939 1.818 -5.835 1.00 85.88 86 VAL A CA 1
ATOM 715 C C . VAL A 1 86 ? -7.123 2.738 -7.041 1.00 85.88 86 VAL A C 1
ATOM 717 O O . VAL A 1 86 ? -6.665 3.873 -7.021 1.00 85.88 86 VAL A O 1
ATOM 720 N N . HIS A 1 87 ? -7.809 2.273 -8.088 1.00 85.62 87 HIS A N 1
ATOM 721 C CA . HIS A 1 87 ? -8.071 3.079 -9.278 1.00 85.62 87 HIS A CA 1
ATOM 722 C C . HIS A 1 87 ? -9.001 4.263 -8.988 1.00 85.62 87 HIS A C 1
ATOM 724 O O . HIS A 1 87 ? -8.792 5.349 -9.522 1.00 85.62 87 HIS A O 1
ATOM 730 N N . ASN A 1 88 ? -10.017 4.067 -8.144 1.00 86.62 88 ASN A N 1
ATOM 731 C CA . ASN A 1 88 ? -10.923 5.136 -7.741 1.00 86.62 88 ASN A CA 1
ATOM 732 C C . ASN A 1 88 ? -10.195 6.212 -6.927 1.00 86.62 88 ASN A C 1
ATOM 734 O O . ASN A 1 88 ? -10.413 7.395 -7.151 1.00 86.62 88 ASN A O 1
ATOM 738 N N . ILE A 1 89 ? -9.294 5.805 -6.031 1.00 85.44 89 ILE A N 1
ATOM 739 C CA . ILE A 1 89 ? -8.467 6.722 -5.238 1.00 85.44 89 ILE A CA 1
ATOM 740 C C . ILE A 1 89 ? -7.475 7.454 -6.133 1.00 85.44 89 ILE A C 1
ATOM 742 O O . ILE A 1 89 ? -7.394 8.671 -6.071 1.00 85.44 89 ILE A O 1
ATOM 746 N N . ALA A 1 90 ? -6.783 6.739 -7.022 1.00 82.00 90 ALA A N 1
ATOM 747 C CA . ALA A 1 90 ? -5.842 7.339 -7.963 1.00 82.00 90 ALA A CA 1
ATOM 748 C C . ALA A 1 90 ? -6.498 8.375 -8.890 1.00 82.00 90 ALA A C 1
ATOM 750 O O . ALA A 1 90 ? -5.828 9.296 -9.330 1.00 82.00 90 ALA A O 1
ATOM 751 N N . LYS A 1 91 ? -7.801 8.245 -9.175 1.00 84.19 91 LYS A N 1
ATOM 752 C CA . LYS A 1 91 ? -8.581 9.248 -9.918 1.00 84.19 91 LYS A CA 1
ATOM 753 C C . LYS A 1 91 ? -8.889 10.522 -9.126 1.00 84.19 91 LYS A C 1
ATOM 755 O O . LYS A 1 91 ? -9.288 11.506 -9.739 1.00 84.19 91 LYS A O 1
ATOM 760 N N . LYS A 1 92 ? -8.792 10.488 -7.794 1.00 78.06 92 LYS A N 1
ATOM 761 C CA . LYS A 1 92 ? -9.019 11.651 -6.921 1.00 78.06 92 LYS A CA 1
ATOM 762 C C . LYS A 1 92 ? -7.761 12.516 -6.739 1.00 78.06 92 LYS A C 1
ATOM 764 O O . LYS A 1 92 ? -7.869 13.573 -6.125 1.00 78.06 92 LYS A O 1
ATOM 769 N N . ILE A 1 93 ? -6.604 12.051 -7.218 1.00 70.44 93 ILE A N 1
ATOM 770 C CA . ILE A 1 93 ? -5.299 12.733 -7.183 1.00 70.44 93 ILE A CA 1
ATOM 771 C C . ILE A 1 93 ? -5.079 13.436 -8.521 1.00 70.44 93 ILE A C 1
ATOM 773 O O . ILE A 1 93 ? -4.574 14.578 -8.504 1.00 70.44 93 ILE A O 1
#

Sequence (93 aa):
MEQFQRFHLKDDMLEFLEIKEDLEREREIKAKKILKAYCDKYKVKDIKQLCNNQDAIDEIVIDLLQLSKLSHRRVADLLGINRGIVHNIAKKI

pLDDT: mean 74.44, std 14.3, range [44.69, 87.69]

Secondary structure (DSSP, 8-state):
-------SSSSTTTHHHHHHHHHHHHHHHHHHHHHHHHHHHTT-S-HHHHTT-HHHHHHHHHHHHHHH---HHHHHHHHT--HHHHHHHHTT-

Radius of gyration: 20.07 Å; Cα contacts (8 Å, |Δi|>4): 60; chains: 1; bounding box: 52×45×50 Å

Foldseek 3Di:
DDDDPPDPPPDVVPVVVVVVVVLLVQLVVQLVVLLVVLCVVVVHPALVVCVVPLVSLLVSLVCSCPGSVDDLVVSCVVSVHDSVSSVVSVVVD

Solvent-accessible surface area (backbone atoms only — not comparable to full-atom values): 5596 Å² total; per-residue (Å²): 138,90,83,81,94,80,81,87,86,76,70,87,70,56,74,67,50,58,60,55,56,51,55,50,49,53,27,52,51,44,36,52,50,52,52,51,51,51,26,60,75,70,71,42,96,46,69,64,66,40,64,76,35,65,69,58,41,47,52,51,50,52,50,35,43,70,73,22,66,48,53,61,66,55,51,17,62,75,62,71,47,60,52,66,57,45,51,56,48,61,72,76,110

Nearest PDB structures (foldseek):
  7bhy-assembly2_C-2  TM=8.761E-01  e=5.783E-01  Bacillus subtilis subsp. subtilis str. 168

Mean predicted aligned error: 11.34 Å